Protein AF-A0A5Q4GMK9-F1 (afdb_monomer)

Sequence (151 aa):
MVPFDYPAESHARRHGPQGYADYESYRPWLRDEFTFRCVYCLQRERWGQVSGTYHIDHPDGRLDGLTAAAQSLIAKLDLDSPQARQWRLIWMRNAELAREFDPEQYERLMGFPDDLPDLSRLRPPGGNIRPTGVE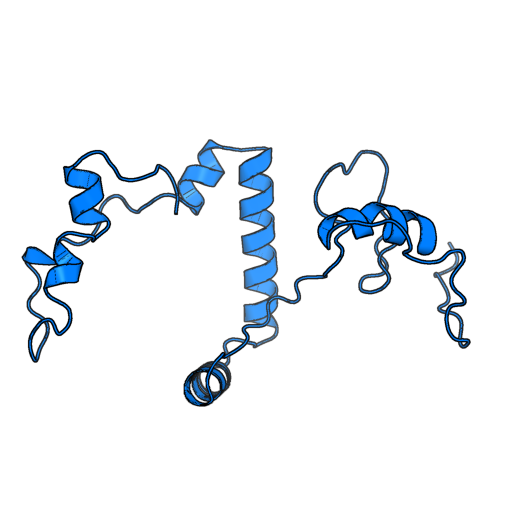SSYFARRREKQLPSTY

Structure (mmCIF, N/CA/C/O backbone):
data_AF-A0A5Q4GMK9-F1
#
_entry.id   AF-A0A5Q4GMK9-F1
#
loop_
_atom_site.group_PDB
_atom_site.id
_atom_site.type_symbol
_atom_site.label_atom_id
_atom_site.label_alt_id
_atom_site.label_comp_id
_atom_site.label_asym_id
_atom_site.label_entity_id
_atom_site.label_seq_id
_atom_site.pdbx_PDB_ins_code
_atom_site.Cartn_x
_atom_site.Cartn_y
_atom_site.Cartn_z
_atom_site.occupancy
_atom_site.B_iso_or_equiv
_atom_site.auth_seq_id
_atom_site.auth_comp_id
_atom_site.auth_asym_id
_atom_site.auth_atom_id
_atom_site.pdbx_PDB_model_num
ATOM 1 N N . MET A 1 1 ? 7.572 34.680 5.320 1.00 42.78 1 MET A N 1
ATOM 2 C CA . MET A 1 1 ? 7.962 33.300 5.682 1.00 42.78 1 MET A CA 1
ATOM 3 C C . MET A 1 1 ? 9.095 32.913 4.755 1.00 42.78 1 MET A C 1
ATOM 5 O O . MET A 1 1 ? 8.871 32.891 3.554 1.00 42.78 1 MET A O 1
ATOM 9 N N . VAL A 1 2 ? 10.310 32.748 5.280 1.00 48.62 2 VAL A N 1
ATOM 10 C CA . VAL A 1 2 ? 11.474 32.406 4.450 1.00 48.62 2 VAL A CA 1
ATOM 11 C C . VAL A 1 2 ? 11.370 30.916 4.101 1.00 48.62 2 VAL A C 1
ATOM 13 O O . VAL A 1 2 ? 11.149 30.117 5.018 1.00 48.62 2 VAL A O 1
ATOM 16 N N . PRO A 1 3 ? 11.440 30.529 2.815 1.00 61.53 3 PRO A N 1
ATOM 17 C CA . PRO A 1 3 ? 11.549 29.131 2.422 1.00 61.53 3 PRO A CA 1
ATOM 18 C C . PRO A 1 3 ? 12.728 28.477 3.142 1.00 61.53 3 PRO A C 1
ATOM 20 O O . PRO A 1 3 ? 13.732 29.123 3.424 1.00 61.53 3 PRO A O 1
ATOM 23 N N . PHE A 1 4 ? 12.595 27.199 3.476 1.00 62.53 4 PHE A N 1
ATOM 24 C CA . PHE A 1 4 ? 13.729 26.459 4.011 1.00 62.53 4 PHE A CA 1
ATOM 25 C C . PHE A 1 4 ? 14.738 26.244 2.894 1.00 62.53 4 PHE A C 1
ATOM 27 O O . PHE A 1 4 ? 14.403 25.606 1.898 1.00 62.53 4 PHE A O 1
ATOM 34 N N . ASP A 1 5 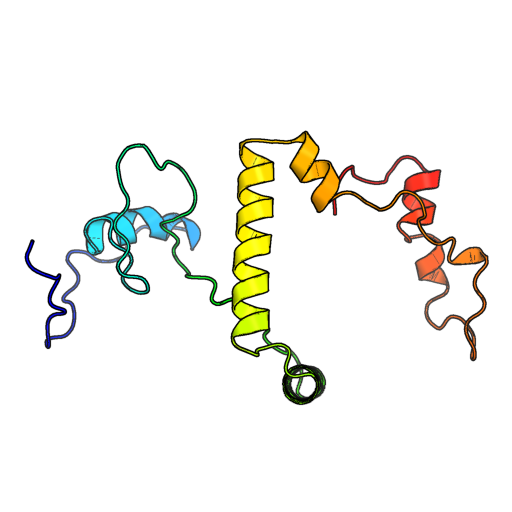? 15.928 26.801 3.074 1.00 69.06 5 ASP A N 1
ATOM 35 C CA . ASP A 1 5 ? 17.025 26.676 2.129 1.00 69.06 5 ASP A CA 1
ATOM 36 C C . ASP A 1 5 ? 17.803 25.402 2.445 1.00 69.06 5 ASP A C 1
ATOM 38 O O . ASP A 1 5 ? 18.185 25.169 3.598 1.00 69.06 5 ASP A O 1
ATOM 42 N N . TYR A 1 6 ? 17.987 24.544 1.445 1.00 67.88 6 TYR A N 1
ATOM 43 C CA . TYR A 1 6 ? 18.754 23.323 1.647 1.00 67.88 6 TYR A CA 1
ATOM 44 C C . TYR A 1 6 ? 20.244 23.687 1.635 1.00 67.88 6 TYR A C 1
ATOM 46 O O . TYR A 1 6 ? 20.697 24.311 0.673 1.00 67.88 6 TYR A O 1
ATOM 54 N N . PRO A 1 7 ? 21.019 23.339 2.676 1.00 72.69 7 PRO A N 1
ATOM 55 C CA . PRO A 1 7 ? 22.437 23.663 2.701 1.00 72.69 7 PRO A CA 1
ATOM 56 C C . PRO A 1 7 ? 23.152 22.983 1.527 1.00 72.69 7 PRO A C 1
ATOM 58 O O . PRO A 1 7 ? 22.916 21.813 1.233 1.00 72.69 7 PRO A O 1
ATOM 61 N N . ALA A 1 8 ? 24.035 23.724 0.854 1.00 80.25 8 ALA A N 1
ATOM 62 C CA . ALA A 1 8 ? 24.863 23.184 -0.228 1.00 80.25 8 ALA A CA 1
ATOM 63 C C . ALA A 1 8 ? 25.901 22.169 0.285 1.00 80.25 8 ALA A C 1
ATOM 65 O O . ALA A 1 8 ? 26.406 21.340 -0.470 1.00 80.25 8 ALA A O 1
ATOM 66 N N . GLU A 1 9 ? 26.222 22.243 1.575 1.00 84.00 9 GLU A N 1
ATOM 67 C CA . GLU A 1 9 ? 27.152 21.345 2.241 1.00 84.00 9 GLU A CA 1
ATOM 68 C C . GLU A 1 9 ? 26.448 20.080 2.742 1.00 84.00 9 GLU A C 1
ATOM 70 O O . GLU A 1 9 ? 25.257 20.074 3.061 1.00 84.00 9 GLU A O 1
ATOM 75 N N . SER A 1 10 ? 27.204 18.985 2.822 1.00 81.69 10 SER A N 1
ATOM 76 C CA . SER A 1 10 ? 26.686 17.722 3.349 1.00 81.69 10 SER A CA 1
ATOM 77 C C . SER A 1 10 ? 26.293 17.860 4.820 1.00 81.69 10 SER A C 1
ATOM 79 O O . SER A 1 10 ? 27.025 18.441 5.618 1.00 81.69 10 SER A O 1
ATOM 81 N N . HIS A 1 11 ? 25.149 17.277 5.187 1.00 82.50 11 HIS A N 1
ATOM 82 C CA . HIS A 1 11 ? 24.642 17.301 6.558 1.00 82.50 11 HIS A CA 1
ATOM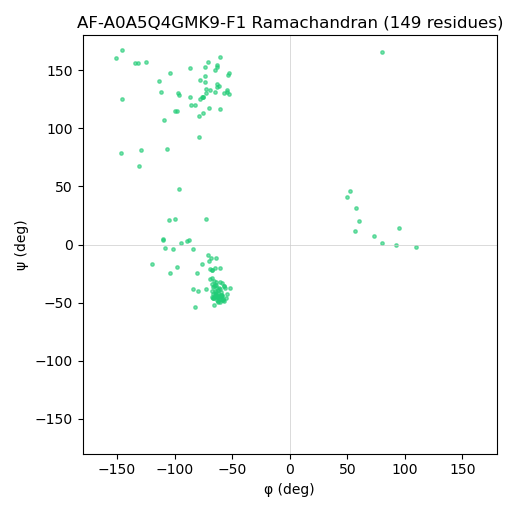 83 C C . HIS A 1 11 ? 25.623 16.631 7.533 1.00 82.50 11 HIS A C 1
ATOM 85 O O . HIS A 1 11 ? 25.879 15.427 7.443 1.00 82.50 11 HIS A O 1
ATOM 91 N N . ALA A 1 12 ? 26.153 17.407 8.479 1.00 84.25 12 ALA A N 1
ATOM 92 C CA . ALA A 1 12 ? 26.957 16.895 9.581 1.00 84.25 12 ALA A CA 1
ATOM 93 C C . ALA A 1 12 ? 26.033 16.376 10.689 1.00 84.25 12 ALA A C 1
ATOM 95 O O . ALA A 1 12 ? 25.229 17.131 11.239 1.00 84.25 12 ALA A O 1
ATOM 96 N N . ARG A 1 13 ? 26.147 15.082 11.011 1.00 81.31 13 ARG A N 1
ATOM 97 C CA . ARG A 1 13 ? 25.278 14.443 12.007 1.00 81.31 13 ARG A CA 1
ATOM 98 C C . ARG A 1 13 ? 25.483 15.057 13.394 1.00 81.31 13 ARG A C 1
ATOM 100 O O . ARG A 1 13 ? 26.630 15.206 13.815 1.00 81.31 13 ARG A O 1
ATOM 107 N N . ARG A 1 14 ? 24.403 15.352 14.126 1.00 81.62 14 ARG A N 1
ATOM 108 C CA . ARG A 1 14 ? 24.484 15.874 15.505 1.00 81.62 14 ARG A CA 1
ATOM 109 C C . ARG A 1 14 ? 24.922 14.801 16.489 1.00 81.62 14 ARG A C 1
ATOM 111 O O . ARG A 1 14 ? 25.699 15.078 17.398 1.00 81.62 14 ARG A O 1
ATOM 118 N N . HIS A 1 15 ? 24.440 13.576 16.300 1.00 80.12 15 HIS A N 1
ATOM 119 C CA . HIS A 1 15 ? 24.858 12.410 17.072 1.00 80.12 15 HIS A CA 1
ATOM 120 C C . HIS A 1 15 ? 24.727 11.126 16.250 1.00 80.12 15 HIS A C 1
ATOM 122 O O . HIS A 1 15 ? 24.077 11.070 15.204 1.00 80.12 15 HIS A O 1
ATOM 128 N N . GLY A 1 16 ? 25.444 10.089 16.681 1.00 70.56 16 GLY A N 1
ATOM 129 C CA . GLY A 1 16 ? 25.443 8.797 16.008 1.00 70.56 16 GLY A CA 1
ATOM 130 C C . GLY A 1 16 ? 24.139 8.030 16.251 1.00 70.56 16 GLY A C 1
ATOM 131 O O . GLY A 1 16 ? 23.537 8.164 17.313 1.00 70.56 16 GLY A O 1
ATOM 132 N N . PRO A 1 17 ? 23.739 7.142 15.329 1.00 71.44 17 PRO A N 1
ATOM 133 C CA . PRO A 1 17 ? 22.584 6.260 15.499 1.00 71.44 17 PRO A CA 1
ATOM 134 C C . PRO A 1 17 ? 22.850 5.117 16.506 1.00 71.44 17 PRO A C 1
ATOM 136 O O . PRO A 1 17 ? 22.267 4.042 16.409 1.00 71.44 17 PRO A O 1
ATOM 139 N N . GLN A 1 18 ? 23.820 5.270 17.406 1.00 71.44 18 GLN A N 1
ATOM 140 C CA . GLN A 1 18 ? 24.286 4.188 18.269 1.00 71.44 18 GLN A CA 1
ATOM 141 C C . GLN A 1 18 ? 23.270 3.941 19.387 1.00 71.44 18 GLN A C 1
ATOM 143 O O . GLN A 1 18 ? 22.905 4.866 20.105 1.00 71.44 18 GLN A O 1
ATOM 148 N N . GLY A 1 19 ? 22.835 2.687 19.540 1.00 73.50 19 GLY A N 1
ATOM 149 C CA . GLY A 1 19 ? 21.918 2.265 20.607 1.00 73.50 19 GLY A CA 1
ATOM 150 C C . GLY A 1 19 ? 20.498 1.902 20.159 1.00 73.50 19 GLY A C 1
ATOM 151 O O . GLY A 1 19 ? 19.709 1.468 20.992 1.00 73.50 19 GLY A O 1
ATOM 152 N N . TYR A 1 20 ? 20.174 2.023 18.870 1.00 75.50 20 TYR A N 1
ATOM 153 C CA . TYR A 1 20 ? 18.892 1.580 18.312 1.00 75.50 20 TYR A CA 1
ATOM 154 C C . TYR A 1 20 ? 18.964 0.093 17.940 1.00 75.50 20 TYR A C 1
ATOM 156 O O . TYR A 1 20 ? 19.832 -0.318 17.171 1.00 75.50 20 TYR A O 1
ATOM 164 N N . ALA A 1 21 ? 18.104 -0.723 18.556 1.00 76.06 21 ALA A N 1
ATOM 165 C CA . ALA A 1 21 ? 18.164 -2.186 18.485 1.00 76.06 21 ALA A CA 1
ATOM 166 C C . ALA A 1 21 ? 17.546 -2.760 17.201 1.00 76.06 21 ALA A C 1
ATOM 168 O O . ALA A 1 21 ? 17.905 -3.856 16.774 1.00 76.06 21 ALA A O 1
ATOM 169 N N . ASP A 1 22 ? 16.627 -2.016 16.589 1.00 80.38 22 ASP A N 1
ATOM 170 C CA . ASP A 1 22 ? 15.888 -2.420 15.399 1.00 80.38 22 ASP A CA 1
ATOM 171 C C . ASP A 1 22 ? 15.594 -1.225 14.482 1.00 80.38 22 ASP A C 1
ATOM 173 O O . ASP A 1 22 ? 15.773 -0.062 14.853 1.00 80.38 22 ASP A O 1
ATOM 177 N N . TYR A 1 23 ? 15.157 -1.518 13.259 1.00 79.75 23 TYR A N 1
ATOM 178 C CA . TYR A 1 23 ? 14.913 -0.509 12.235 1.00 79.75 23 TYR A CA 1
ATOM 179 C C . TYR A 1 23 ? 13.887 0.545 12.688 1.00 79.75 23 TYR A C 1
ATOM 181 O O . TYR A 1 23 ? 14.176 1.733 12.593 1.00 79.75 23 TYR A O 1
ATOM 189 N N . GLU A 1 24 ? 12.749 0.143 13.269 1.00 78.50 24 GLU A N 1
ATOM 190 C CA . GLU A 1 24 ? 11.705 1.076 13.731 1.00 78.50 24 GLU A CA 1
ATOM 191 C C . GLU A 1 24 ? 12.183 1.985 14.869 1.00 78.50 24 GLU A C 1
ATOM 193 O O . GLU A 1 24 ? 11.801 3.160 14.949 1.00 78.50 24 GLU A O 1
ATOM 198 N N . SER A 1 25 ? 13.083 1.482 15.716 1.00 81.38 25 SER A N 1
ATOM 199 C CA . SER A 1 25 ? 13.673 2.256 16.804 1.00 81.38 25 SER A CA 1
ATOM 200 C C . SER A 1 25 ? 14.510 3.446 16.317 1.00 81.38 25 SER A C 1
ATOM 202 O O . SER A 1 25 ? 14.785 4.340 17.109 1.00 81.38 25 SER A O 1
ATOM 204 N N . TYR A 1 26 ? 14.827 3.550 15.019 1.00 84.25 26 TYR A N 1
ATOM 205 C CA . TYR A 1 26 ? 15.557 4.684 14.445 1.00 84.25 26 TYR A CA 1
ATOM 206 C C . TYR A 1 26 ? 14.718 5.962 14.267 1.00 84.25 26 TYR A C 1
ATOM 208 O O . TYR A 1 26 ? 15.252 7.067 14.125 1.00 84.25 26 TYR A O 1
ATOM 216 N N . ARG A 1 27 ? 13.385 5.852 14.304 1.00 83.12 27 ARG A N 1
ATOM 217 C CA . ARG A 1 27 ? 12.468 6.978 14.059 1.00 83.12 27 ARG A CA 1
ATOM 218 C C . ARG A 1 27 ? 12.657 8.173 15.014 1.00 83.12 27 ARG A C 1
ATOM 220 O O . ARG A 1 27 ? 12.645 9.304 14.525 1.00 83.12 27 ARG A O 1
ATOM 227 N N . PRO A 1 28 ? 12.827 7.999 16.343 1.00 84.12 28 PRO A N 1
ATOM 228 C CA . PRO A 1 28 ? 13.067 9.113 17.263 1.00 84.12 28 PRO A CA 1
ATOM 229 C C . PRO A 1 28 ? 14.379 9.851 16.978 1.00 84.12 28 PRO A C 1
ATOM 231 O O . PRO A 1 28 ? 14.401 11.078 17.047 1.00 84.12 28 PRO A O 1
ATOM 234 N N . TRP A 1 29 ? 15.439 9.129 16.595 1.00 86.19 29 TRP A N 1
ATOM 235 C CA . TRP A 1 29 ? 16.703 9.740 16.178 1.00 86.19 29 TRP A CA 1
ATOM 236 C C . TRP A 1 29 ? 16.512 10.637 14.964 1.00 86.19 29 TRP A C 1
ATOM 238 O O . TRP A 1 29 ? 16.922 11.789 14.996 1.00 86.19 29 TRP A O 1
ATOM 248 N N . LEU A 1 30 ? 15.841 10.134 13.922 1.00 83.81 30 LEU A N 1
ATOM 249 C CA . LEU A 1 30 ? 15.576 10.896 12.700 1.00 83.81 30 LEU A CA 1
ATOM 250 C C . LEU A 1 30 ? 14.788 12.178 12.993 1.00 83.81 30 LEU A C 1
ATOM 252 O O . LEU A 1 30 ? 15.123 13.248 12.476 1.00 83.81 30 LEU A O 1
ATOM 256 N N . ARG A 1 31 ? 13.767 12.081 13.858 1.00 84.94 31 ARG A N 1
ATOM 257 C CA . ARG A 1 31 ? 12.993 13.244 14.309 1.00 84.94 31 ARG A CA 1
ATOM 258 C C . ARG A 1 31 ? 13.893 14.293 14.945 1.00 84.94 31 ARG A C 1
ATOM 260 O O . ARG A 1 31 ? 13.779 15.462 14.591 1.00 84.94 31 ARG A O 1
ATOM 267 N N . ASP A 1 32 ? 14.771 13.893 15.855 1.00 85.69 32 ASP A N 1
ATOM 268 C CA . ASP A 1 32 ? 15.683 14.833 16.501 1.00 85.69 32 ASP A CA 1
ATOM 269 C C . ASP A 1 32 ? 16.686 15.416 15.492 1.00 85.69 32 ASP A C 1
ATOM 271 O O . ASP A 1 32 ? 16.760 16.636 15.316 1.00 85.69 32 ASP A O 1
ATOM 275 N N . GLU A 1 33 ? 17.366 14.550 14.740 1.00 87.75 33 GLU A N 1
ATOM 276 C CA . GLU A 1 33 ? 18.414 14.885 13.773 1.00 87.75 33 GLU A CA 1
ATOM 277 C C . GLU A 1 33 ? 17.944 15.913 12.731 1.00 87.75 33 GLU A C 1
ATOM 279 O O . GLU A 1 33 ? 18.643 16.890 12.450 1.00 87.75 33 GLU A O 1
ATOM 284 N N . PHE A 1 34 ? 16.720 15.753 12.221 1.00 84.56 34 PHE A N 1
ATOM 285 C CA . PHE A 1 34 ? 16.133 16.627 11.202 1.00 84.56 34 PHE A CA 1
ATOM 286 C C . PHE A 1 34 ? 15.066 17.589 11.749 1.00 84.56 34 PHE A C 1
ATOM 288 O O . PHE A 1 34 ? 14.243 18.109 10.994 1.00 84.56 34 PHE A O 1
ATOM 295 N N . THR A 1 35 ? 15.063 17.866 13.057 1.00 86.50 35 THR A N 1
ATOM 296 C CA . THR A 1 35 ? 14.181 18.869 13.693 1.00 86.50 35 THR A CA 1
ATOM 297 C C . THR A 1 35 ? 12.695 18.664 13.345 1.00 86.50 35 THR A C 1
ATOM 299 O O . THR A 1 35 ? 11.961 19.602 13.003 1.00 86.50 35 THR A O 1
ATOM 302 N N . PHE A 1 36 ? 12.247 17.411 13.428 1.00 84.44 36 PHE A N 1
ATOM 303 C CA . PHE A 1 36 ? 10.892 16.936 13.141 1.00 84.44 36 PHE A CA 1
ATOM 304 C C . PHE A 1 36 ? 10.434 17.206 11.702 1.00 84.44 36 PHE A C 1
ATOM 306 O O . PHE A 1 36 ? 9.238 17.240 11.414 1.00 84.44 36 PHE A O 1
ATOM 313 N N . ARG A 1 37 ? 11.373 17.426 10.780 1.00 81.38 37 ARG A N 1
ATOM 314 C CA . ARG A 1 37 ? 11.115 17.601 9.353 1.00 81.38 37 ARG A CA 1
ATOM 315 C C . ARG A 1 37 ? 11.673 16.416 8.586 1.00 81.38 37 ARG A C 1
ATOM 317 O O . ARG A 1 37 ? 12.805 16.006 8.799 1.00 81.38 37 ARG A O 1
ATOM 324 N N . CYS A 1 38 ? 10.865 15.838 7.710 1.00 79.81 38 CYS A N 1
ATOM 325 C CA . CYS A 1 38 ? 11.331 14.747 6.874 1.00 79.81 38 CYS A CA 1
ATOM 326 C C . CYS A 1 38 ? 12.346 15.264 5.844 1.00 79.81 38 CYS A C 1
ATOM 328 O O . CYS A 1 38 ? 12.086 16.264 5.175 1.00 79.81 38 CYS A O 1
ATOM 330 N N . VAL A 1 39 ? 13.474 14.566 5.690 1.00 80.19 39 VAL A N 1
ATOM 331 C CA . VAL A 1 39 ? 14.511 14.899 4.700 1.00 80.19 39 VAL A CA 1
ATOM 332 C C . VAL A 1 39 ? 14.038 14.696 3.254 1.00 80.19 39 VAL A C 1
ATOM 334 O O . VAL A 1 39 ? 14.473 15.419 2.365 1.00 80.19 39 VAL A O 1
ATOM 337 N N . TYR A 1 40 ? 13.104 13.768 3.017 1.00 74.88 40 TYR A N 1
ATOM 338 C CA . TYR A 1 40 ? 12.601 13.450 1.678 1.00 74.88 40 TYR A CA 1
ATOM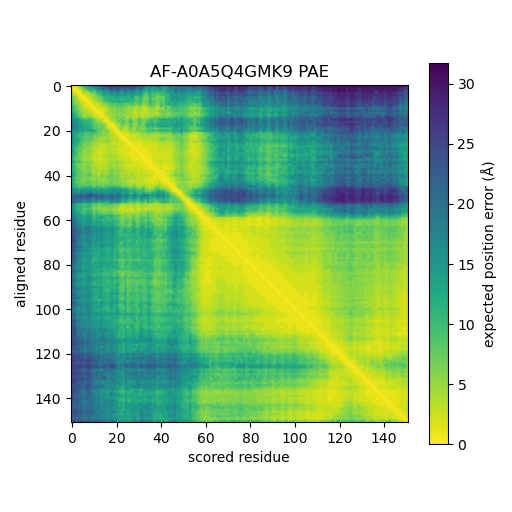 339 C C . TYR A 1 40 ? 11.513 14.418 1.204 1.00 74.88 40 TYR A C 1
ATOM 341 O O . TYR A 1 40 ? 11.615 14.988 0.124 1.00 74.88 40 TYR A O 1
ATOM 349 N N . CYS A 1 41 ? 10.453 14.607 1.999 1.00 74.06 41 CYS A N 1
ATOM 350 C CA . CYS A 1 41 ? 9.293 15.405 1.584 1.00 74.06 41 CYS A CA 1
ATOM 351 C C . CYS A 1 41 ? 9.272 16.827 2.165 1.00 74.06 41 CYS A C 1
ATOM 353 O O . CYS A 1 41 ? 8.363 17.599 1.861 1.00 74.06 41 CYS A O 1
ATOM 355 N N . LEU A 1 42 ? 10.231 17.174 3.034 1.00 76.88 42 LEU A N 1
ATOM 356 C CA . LEU A 1 42 ? 10.341 18.472 3.714 1.00 76.88 42 LEU A CA 1
ATOM 357 C C . LEU A 1 42 ? 9.099 18.869 4.534 1.00 76.88 42 LEU A C 1
ATOM 359 O O . LEU A 1 42 ? 8.989 20.008 5.008 1.00 76.88 42 LEU A O 1
ATOM 363 N N . GLN A 1 43 ? 8.166 17.944 4.763 1.00 74.50 43 GLN A N 1
ATOM 364 C CA . GLN A 1 43 ? 7.047 18.170 5.665 1.00 74.50 43 GLN A CA 1
ATOM 365 C C . GLN A 1 43 ? 7.548 18.139 7.105 1.00 74.50 43 GLN A C 1
ATOM 367 O O . GLN A 1 43 ? 8.333 17.272 7.491 1.00 74.50 43 GLN A O 1
ATOM 372 N N . ARG A 1 44 ? 7.115 19.126 7.890 1.00 78.00 44 ARG A N 1
ATOM 373 C CA . ARG A 1 44 ? 7.401 19.199 9.321 1.00 78.00 44 ARG A CA 1
ATOM 374 C C . ARG A 1 44 ? 6.218 18.641 10.097 1.00 78.00 44 ARG A C 1
ATOM 376 O O . ARG A 1 44 ? 5.088 19.073 9.867 1.00 78.00 44 ARG A O 1
ATOM 383 N N . GLU A 1 45 ? 6.488 17.732 11.024 1.00 77.50 45 GLU A N 1
ATOM 384 C CA . GLU A 1 45 ? 5.509 17.230 11.984 1.00 77.50 45 GLU A CA 1
ATOM 385 C C . GLU A 1 45 ? 4.944 18.421 12.781 1.00 77.50 45 GLU A C 1
ATOM 387 O O . GLU A 1 45 ? 5.677 19.304 13.242 1.00 77.50 45 GLU A O 1
ATOM 392 N N . ARG A 1 46 ? 3.614 18.501 12.879 1.00 75.56 46 ARG A N 1
ATOM 393 C CA . ARG A 1 46 ? 2.905 19.561 13.608 1.00 75.56 46 ARG A CA 1
ATOM 394 C C . ARG A 1 46 ? 2.200 18.944 14.807 1.00 75.56 46 ARG A C 1
ATOM 396 O O . ARG A 1 46 ? 1.616 17.869 14.691 1.00 75.56 46 ARG A O 1
ATOM 403 N N . TRP A 1 47 ? 2.209 19.655 15.931 1.00 65.19 47 TRP A N 1
ATOM 404 C CA . TRP A 1 47 ? 1.447 19.276 17.120 1.00 65.19 47 TRP A CA 1
ATOM 405 C C . TRP A 1 47 ? -0.032 19.048 16.764 1.00 65.19 47 TRP A C 1
ATOM 407 O O . TRP A 1 47 ? -0.640 19.886 16.099 1.00 65.19 47 TRP A O 1
ATOM 417 N N . GLY A 1 48 ? -0.591 17.902 17.173 1.00 63.34 48 GLY A N 1
ATOM 418 C CA . GLY A 1 48 ? -1.982 17.510 16.896 1.00 63.34 48 GLY A CA 1
ATOM 419 C C . GLY A 1 48 ? -2.207 16.676 15.623 1.00 63.34 48 GLY A C 1
ATOM 420 O O . GLY A 1 48 ? -3.340 16.301 15.342 1.00 63.34 48 GLY A O 1
ATOM 421 N N . GLN A 1 49 ? -1.162 16.358 14.852 1.00 58.47 49 GLN A N 1
ATOM 422 C CA . GLN A 1 49 ? -1.204 15.352 13.780 1.00 58.47 49 GLN A CA 1
ATOM 423 C C . GLN A 1 49 ? -0.445 14.114 14.271 1.00 58.47 49 GLN A C 1
ATOM 425 O O . GLN A 1 49 ? 0.751 13.988 14.034 1.00 58.47 49 GLN A O 1
ATOM 430 N N . VAL A 1 50 ? -1.108 13.265 15.060 1.00 49.50 50 VAL A N 1
ATOM 431 C CA . VAL A 1 50 ? -0.424 12.255 15.894 1.00 49.50 50 VAL A CA 1
ATOM 432 C C . VAL A 1 50 ? -0.083 10.961 15.133 1.00 49.50 50 VAL A C 1
ATOM 434 O O . VAL A 1 50 ? 0.639 10.122 15.661 1.00 49.50 50 VAL A O 1
ATOM 437 N N . SER A 1 51 ? -0.472 10.804 13.864 1.00 53.31 51 SER A N 1
ATOM 438 C CA . SER A 1 51 ? -0.158 9.580 13.116 1.00 53.31 51 SER A CA 1
ATOM 439 C C . SER A 1 51 ? 0.108 9.794 11.615 1.00 53.31 51 SER A C 1
ATOM 441 O O . SER A 1 51 ? -0.683 10.337 10.834 1.00 53.31 51 SER A O 1
ATOM 443 N N . GLY A 1 52 ? 1.275 9.309 11.183 1.00 56.00 52 GLY A N 1
ATOM 444 C CA . GLY A 1 52 ? 1.486 8.859 9.806 1.00 56.00 52 GLY A CA 1
ATOM 445 C C . GLY A 1 52 ? 2.095 9.841 8.798 1.00 56.00 52 GLY A C 1
ATOM 446 O O . GLY A 1 52 ? 2.018 9.585 7.604 1.00 56.00 52 GLY A O 1
ATOM 447 N N . THR A 1 53 ? 2.683 10.963 9.224 1.00 60.16 53 THR A N 1
ATOM 448 C CA . THR A 1 53 ? 3.418 11.858 8.296 1.00 60.16 53 THR A CA 1
ATOM 449 C C . THR A 1 53 ? 4.936 11.742 8.405 1.00 60.16 53 THR A C 1
ATOM 451 O O . THR A 1 53 ? 5.630 12.009 7.427 1.00 60.16 53 THR A O 1
ATOM 454 N N . TYR A 1 54 ? 5.465 11.307 9.555 1.00 70.75 54 TYR A N 1
ATOM 455 C CA . TYR A 1 54 ? 6.901 11.111 9.759 1.00 70.75 54 TYR A CA 1
ATOM 456 C C . TYR A 1 54 ? 7.241 9.621 9.844 1.00 70.75 54 TYR A C 1
ATOM 458 O O . TYR A 1 54 ? 6.950 8.966 10.850 1.00 70.75 54 TYR A O 1
ATOM 466 N N . HIS A 1 55 ? 7.867 9.092 8.795 1.00 73.88 55 HIS A N 1
ATOM 467 C CA . HIS A 1 55 ? 8.299 7.699 8.681 1.00 73.88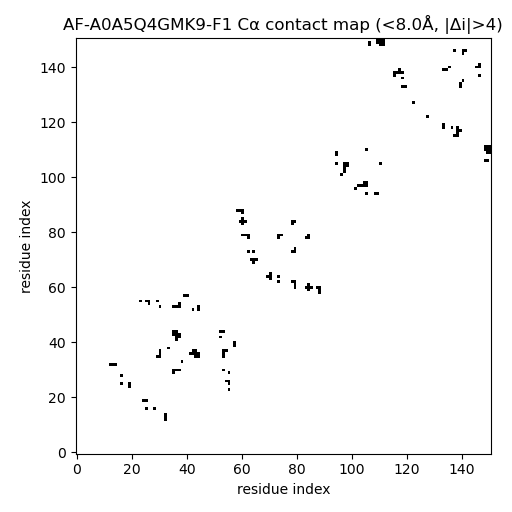 55 HIS 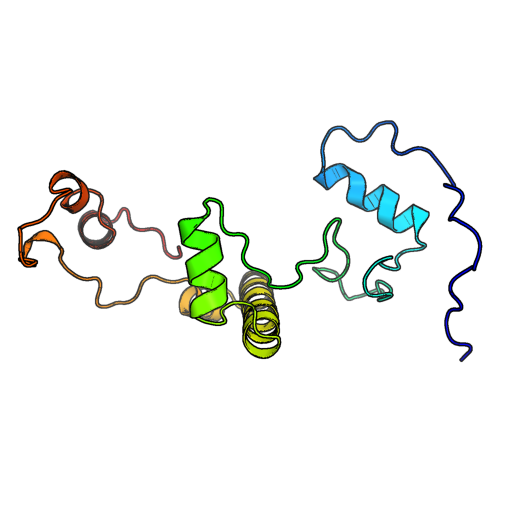A CA 1
ATOM 468 C C . HIS A 1 55 ? 9.794 7.613 8.376 1.00 73.88 55 HIS A C 1
ATOM 470 O O . HIS A 1 55 ? 10.385 8.572 7.884 1.00 73.88 55 HIS A O 1
ATOM 476 N N . ILE A 1 56 ? 10.390 6.467 8.713 1.00 76.62 56 ILE A N 1
ATOM 477 C CA . ILE A 1 56 ? 11.798 6.181 8.414 1.00 76.62 56 ILE A CA 1
ATOM 478 C C . ILE A 1 56 ? 11.987 6.105 6.894 1.00 76.62 56 ILE A C 1
ATOM 480 O O . ILE A 1 56 ? 12.877 6.764 6.361 1.00 76.62 56 ILE A O 1
ATOM 484 N N . ASP A 1 57 ? 11.063 5.424 6.211 1.00 75.81 57 ASP A N 1
ATOM 485 C CA . ASP A 1 57 ? 10.940 5.418 4.755 1.00 75.81 57 ASP A CA 1
ATOM 486 C C . ASP A 1 57 ? 9.766 6.281 4.283 1.00 75.81 57 ASP A C 1
ATOM 488 O O . ASP A 1 57 ? 8.717 6.346 4.929 1.00 75.81 57 ASP A O 1
ATOM 492 N N . HIS A 1 58 ? 9.907 6.888 3.104 1.00 74.75 58 HIS A N 1
ATOM 493 C CA . HIS A 1 58 ? 8.776 7.463 2.380 1.00 74.75 58 HIS A CA 1
ATOM 494 C C . HIS A 1 58 ? 8.293 6.488 1.307 1.00 74.75 58 HIS A C 1
ATOM 496 O O . HIS A 1 58 ? 9.027 6.263 0.342 1.00 74.75 58 HIS A O 1
ATOM 502 N N . PRO A 1 59 ? 7.064 5.947 1.415 1.00 77.31 59 PRO A N 1
ATOM 503 C CA . PRO A 1 59 ? 6.504 5.179 0.321 1.00 77.31 59 PRO A CA 1
ATOM 504 C C . PRO A 1 59 ? 6.302 6.114 -0.870 1.00 77.31 59 PRO A C 1
ATOM 506 O O . PRO A 1 59 ? 5.744 7.206 -0.747 1.00 77.31 59 PRO A O 1
ATOM 509 N N . ASP A 1 60 ? 6.760 5.677 -2.035 1.00 83.88 60 ASP A N 1
ATOM 510 C CA . ASP A 1 60 ? 6.685 6.436 -3.280 1.00 83.88 60 ASP A CA 1
ATOM 511 C C . ASP A 1 60 ? 5.682 5.811 -4.276 1.00 83.88 60 ASP A C 1
ATOM 513 O O . ASP A 1 60 ? 5.537 6.278 -5.412 1.00 83.88 60 ASP A O 1
ATOM 517 N N . GLY A 1 61 ? 4.987 4.753 -3.842 1.00 87.88 61 GLY A N 1
ATOM 518 C CA . GLY A 1 61 ? 3.964 4.029 -4.591 1.00 87.88 61 GLY A CA 1
ATOM 519 C C . GLY A 1 61 ? 4.508 3.156 -5.723 1.00 87.88 61 GLY A C 1
ATOM 520 O O . GLY A 1 61 ? 3.707 2.658 -6.517 1.00 87.88 61 GLY A O 1
ATOM 521 N N . ARG A 1 62 ? 5.830 2.999 -5.840 1.00 92.38 62 ARG A N 1
ATOM 522 C CA . ARG A 1 62 ? 6.472 2.172 -6.862 1.00 92.38 62 ARG A CA 1
ATOM 523 C C . ARG A 1 62 ? 6.295 0.680 -6.561 1.00 92.38 62 ARG A C 1
ATOM 525 O O . ARG A 1 62 ? 6.302 0.266 -5.405 1.00 92.38 62 ARG A O 1
ATOM 532 N N . LEU A 1 63 ? 6.149 -0.130 -7.606 1.00 93.12 63 LEU A N 1
ATOM 533 C CA . LEU A 1 63 ? 6.194 -1.585 -7.516 1.00 93.12 63 LEU A CA 1
ATOM 534 C C . LEU A 1 63 ? 7.594 -2.100 -7.859 1.00 93.12 63 LEU A C 1
ATOM 536 O O . LEU A 1 63 ? 8.129 -1.830 -8.932 1.00 93.12 63 LEU A O 1
ATOM 540 N N . ASP A 1 64 ? 8.156 -2.936 -6.989 1.00 91.69 64 ASP A N 1
ATOM 541 C CA . ASP A 1 64 ? 9.423 -3.607 -7.269 1.00 91.69 64 ASP A CA 1
ATOM 542 C C . ASP A 1 64 ? 9.193 -5.044 -7.744 1.00 91.69 64 ASP A C 1
ATOM 544 O O . ASP A 1 64 ? 8.707 -5.922 -7.027 1.00 91.69 64 ASP A O 1
ATOM 548 N N . GLY A 1 65 ? 9.556 -5.302 -9.002 1.00 93.50 65 GLY A N 1
ATOM 549 C CA . GLY A 1 65 ? 9.526 -6.643 -9.570 1.00 93.50 65 GLY A CA 1
ATOM 550 C C . GLY A 1 65 ? 10.692 -7.486 -9.053 1.00 93.50 65 GLY A C 1
ATOM 551 O O . GLY A 1 65 ? 11.841 -7.244 -9.419 1.00 93.50 65 GLY A O 1
ATOM 552 N N . LEU A 1 66 ? 10.396 -8.528 -8.270 1.00 95.31 66 LEU A N 1
ATOM 553 C CA . LEU A 1 66 ? 11.406 -9.447 -7.714 1.00 95.31 66 LEU A CA 1
ATOM 554 C C . LEU A 1 66 ? 12.061 -10.369 -8.763 1.00 95.31 66 LEU A C 1
ATOM 556 O O . LEU A 1 66 ? 13.021 -11.073 -8.467 1.00 95.31 66 LEU A O 1
ATOM 560 N N . THR A 1 67 ? 11.540 -10.391 -9.992 1.00 97.44 67 THR A N 1
ATOM 561 C CA . THR A 1 67 ? 12.084 -11.161 -11.120 1.00 97.44 67 THR A CA 1
ATOM 562 C C . THR A 1 67 ? 12.123 -10.300 -12.378 1.00 97.44 67 THR A C 1
ATOM 564 O O . THR A 1 67 ? 11.319 -9.379 -12.525 1.00 97.44 67 THR A O 1
ATOM 567 N N . ALA A 1 68 ? 12.992 -10.639 -13.335 1.00 97.06 6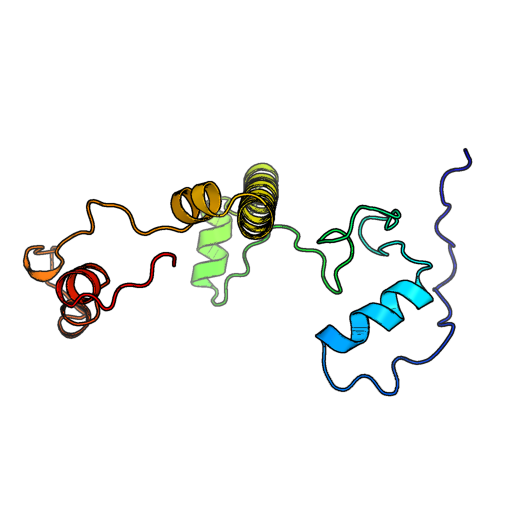8 ALA A N 1
ATOM 568 C CA . ALA A 1 68 ? 13.047 -9.951 -14.629 1.00 97.06 68 ALA A CA 1
ATOM 569 C C . ALA A 1 68 ? 11.695 -9.986 -15.372 1.00 97.06 68 ALA A C 1
ATOM 571 O O . ALA A 1 68 ? 11.300 -9.012 -16.011 1.00 97.06 68 ALA A O 1
ATOM 572 N N . ALA A 1 69 ? 10.946 -11.088 -15.241 1.00 97.56 69 ALA A N 1
ATOM 573 C CA . ALA A 1 69 ? 9.604 -11.205 -15.803 1.00 97.56 69 ALA A CA 1
ATOM 574 C C . ALA A 1 69 ? 8.625 -10.208 -15.158 1.00 97.56 69 ALA A C 1
ATOM 576 O O . ALA A 1 69 ? 7.897 -9.521 -15.873 1.00 97.56 69 ALA A O 1
ATOM 577 N N . ALA A 1 70 ? 8.644 -10.080 -13.827 1.00 96.69 70 ALA A N 1
ATOM 578 C CA . ALA A 1 70 ? 7.811 -9.117 -13.109 1.00 96.69 70 ALA A CA 1
ATOM 579 C C . ALA A 1 70 ? 8.184 -7.666 -13.451 1.00 96.69 70 ALA A C 1
ATOM 581 O O . ALA A 1 70 ? 7.298 -6.860 -13.718 1.00 96.69 70 ALA A O 1
ATOM 582 N N . GLN A 1 71 ? 9.479 -7.345 -13.525 1.00 97.25 71 GLN A N 1
ATOM 583 C CA . GLN A 1 71 ? 9.957 -6.021 -13.945 1.00 97.25 71 GLN A CA 1
ATOM 584 C C . GLN A 1 71 ? 9.483 -5.682 -15.364 1.00 97.25 71 GLN A C 1
ATOM 586 O O . GLN A 1 71 ? 8.972 -4.590 -15.609 1.00 97.25 71 GLN A O 1
ATOM 591 N N . SER A 1 72 ? 9.583 -6.643 -16.290 1.00 97.50 72 SER A N 1
ATOM 592 C CA . SER A 1 72 ? 9.077 -6.481 -17.655 1.00 97.50 72 SER A CA 1
ATOM 593 C C . SER A 1 72 ? 7.565 -6.260 -17.681 1.00 97.50 72 SER A C 1
ATOM 595 O O . SER A 1 72 ? 7.089 -5.440 -18.462 1.00 97.50 72 SER A O 1
ATOM 597 N N . LEU A 1 73 ? 6.808 -6.962 -16.835 1.00 97.62 73 LEU A N 1
ATOM 598 C CA . LEU A 1 73 ? 5.358 -6.811 -16.746 1.00 97.62 73 LEU A CA 1
ATOM 599 C C . LEU A 1 73 ? 4.957 -5.432 -16.208 1.00 97.62 73 LEU A C 1
ATOM 601 O O . LEU A 1 73 ? 4.109 -4.783 -16.812 1.00 97.62 73 LEU A O 1
ATOM 605 N N . ILE A 1 74 ? 5.598 -4.973 -15.127 1.00 97.31 74 ILE A N 1
ATOM 606 C CA . ILE A 1 74 ? 5.382 -3.639 -14.543 1.00 97.31 74 ILE A CA 1
ATOM 607 C C . ILE A 1 74 ? 5.608 -2.557 -15.598 1.00 97.31 74 ILE A C 1
ATOM 609 O O . ILE A 1 74 ? 4.761 -1.682 -15.760 1.00 97.31 74 ILE A O 1
ATOM 613 N N . ALA A 1 75 ? 6.702 -2.660 -16.358 1.00 96.31 75 ALA A N 1
ATOM 614 C CA . ALA A 1 75 ? 7.017 -1.710 -17.419 1.00 96.31 75 ALA A CA 1
ATOM 615 C C . ALA A 1 75 ? 6.010 -1.766 -18.580 1.00 96.31 75 ALA A C 1
ATOM 617 O O . ALA A 1 75 ? 5.533 -0.732 -19.034 1.00 96.31 75 ALA A O 1
ATOM 618 N N . LYS A 1 76 ? 5.658 -2.966 -19.063 1.00 97.88 76 LYS A N 1
ATOM 619 C CA . LYS A 1 76 ? 4.741 -3.139 -20.207 1.00 97.88 76 LYS A CA 1
ATOM 620 C C . LYS A 1 76 ? 3.316 -2.683 -19.915 1.00 97.88 76 LYS A C 1
ATOM 622 O O . LYS A 1 76 ? 2.650 -2.191 -20.817 1.00 97.88 76 LYS A O 1
ATOM 627 N N . LEU A 1 77 ? 2.847 -2.898 -18.690 1.00 97.88 77 LEU A N 1
ATOM 628 C CA . LEU A 1 77 ? 1.514 -2.492 -18.247 1.00 97.88 77 LEU A CA 1
ATOM 629 C C . LEU A 1 77 ? 1.492 -1.070 -17.666 1.00 97.88 77 LEU A C 1
ATOM 631 O O . LEU A 1 77 ? 0.447 -0.642 -17.186 1.00 97.88 77 LEU A O 1
ATOM 635 N N . ASP A 1 78 ? 2.631 -0.368 -17.681 1.00 96.50 78 ASP A N 1
ATOM 636 C CA . ASP A 1 78 ? 2.809 0.974 -17.117 1.00 96.50 78 ASP A CA 1
ATOM 637 C C . ASP A 1 78 ? 2.277 1.096 -15.676 1.00 96.50 78 ASP A C 1
ATOM 639 O O . ASP A 1 78 ? 1.637 2.073 -15.279 1.00 96.50 78 ASP A O 1
ATOM 643 N N . LEU A 1 79 ? 2.523 0.063 -14.860 1.00 96.25 79 LEU A N 1
ATOM 644 C CA . LEU A 1 79 ? 1.999 0.028 -13.494 1.00 96.25 79 LEU A CA 1
ATOM 645 C C . LEU A 1 79 ? 2.655 1.100 -12.616 1.00 96.25 79 LEU A C 1
ATOM 647 O O . LEU A 1 79 ? 2.055 1.519 -11.637 1.00 96.25 79 LEU A O 1
ATOM 651 N N . ASP A 1 80 ? 3.837 1.604 -12.953 1.00 96.69 80 ASP A N 1
ATOM 652 C CA . ASP A 1 80 ? 4.491 2.685 -12.203 1.00 96.69 80 ASP A CA 1
ATOM 653 C C . ASP A 1 80 ? 4.332 4.068 -12.837 1.00 96.69 80 ASP A C 1
ATOM 655 O O . ASP A 1 80 ? 5.094 4.987 -12.516 1.00 96.69 80 ASP A O 1
ATOM 659 N N . SER A 1 81 ? 3.309 4.251 -13.678 1.00 95.19 81 SER A N 1
ATOM 660 C CA . SER A 1 81 ? 2.935 5.579 -14.155 1.00 95.19 81 SER A CA 1
ATOM 661 C C . SER A 1 81 ? 2.723 6.543 -12.975 1.00 95.19 81 SER A C 1
ATOM 663 O O . SER A 1 81 ? 2.268 6.123 -11.899 1.00 95.19 81 SER A O 1
ATOM 665 N N . PRO A 1 82 ? 3.012 7.850 -13.131 1.00 92.44 82 PRO A N 1
ATOM 666 C CA . PRO A 1 82 ? 2.825 8.822 -12.053 1.00 92.44 82 PRO A CA 1
ATOM 667 C C . PRO A 1 82 ? 1.417 8.779 -11.444 1.00 92.44 82 PRO A C 1
ATOM 669 O O . PRO A 1 82 ? 1.263 8.869 -10.226 1.00 92.44 82 PRO A O 1
ATOM 672 N N . GLN A 1 83 ? 0.398 8.561 -12.281 1.00 91.94 83 GLN A N 1
ATOM 673 C CA . GLN A 1 83 ? -0.990 8.450 -11.845 1.00 91.94 83 GLN A CA 1
ATOM 674 C C . GLN A 1 83 ? -1.232 7.186 -11.011 1.00 91.94 83 GLN A C 1
ATOM 676 O O . GLN A 1 83 ? -1.848 7.272 -9.951 1.00 91.94 83 GLN A O 1
ATOM 681 N N . ALA A 1 84 ? -0.725 6.026 -11.440 1.00 93.75 84 ALA A N 1
ATOM 682 C CA . ALA A 1 84 ? -0.881 4.775 -10.700 1.00 93.75 84 ALA A CA 1
ATOM 683 C C . ALA A 1 84 ? -0.158 4.815 -9.343 1.00 93.75 84 ALA A C 1
ATOM 685 O O . ALA A 1 84 ? -0.712 4.383 -8.330 1.00 93.75 84 ALA A O 1
ATOM 686 N N . ARG A 1 85 ? 1.045 5.400 -9.298 1.00 93.62 85 ARG A N 1
ATOM 687 C CA . ARG A 1 85 ? 1.799 5.604 -8.052 1.00 93.62 85 ARG A CA 1
ATOM 688 C C . ARG A 1 85 ? 1.056 6.523 -7.088 1.00 93.62 85 ARG A C 1
ATOM 690 O O . ARG A 1 85 ? 0.872 6.169 -5.925 1.00 93.62 85 ARG A O 1
ATOM 697 N N . GLN A 1 86 ? 0.568 7.666 -7.575 1.00 86.56 86 GLN A N 1
ATOM 698 C CA . GLN A 1 86 ? -0.230 8.591 -6.770 1.00 86.56 86 GLN A CA 1
ATOM 699 C C . GLN A 1 86 ? -1.506 7.920 -6.244 1.00 86.56 86 GLN A C 1
ATOM 701 O O . GLN A 1 86 ? -1.843 8.067 -5.070 1.00 86.56 86 GLN A O 1
ATOM 706 N N . TRP A 1 87 ? -2.193 7.153 -7.092 1.00 92.06 87 TRP A N 1
ATOM 707 C CA . TRP A 1 87 ? -3.404 6.428 -6.719 1.00 92.06 87 TRP A CA 1
ATOM 708 C C . TRP A 1 87 ? -3.151 5.427 -5.588 1.00 92.06 87 TRP A C 1
ATOM 710 O O . TRP A 1 87 ? -3.909 5.404 -4.620 1.00 92.06 87 TRP A O 1
ATOM 720 N N . ARG A 1 88 ? -2.056 4.654 -5.649 1.00 94.56 88 ARG A N 1
ATOM 721 C CA . ARG A 1 88 ? -1.668 3.746 -4.555 1.00 94.56 88 ARG A CA 1
ATOM 722 C C . ARG A 1 88 ? -1.451 4.484 -3.247 1.00 94.56 88 ARG A C 1
ATOM 724 O O . ARG A 1 88 ? -1.996 4.064 -2.234 1.00 94.56 88 ARG A O 1
ATOM 731 N N . LEU A 1 89 ? -0.700 5.584 -3.271 1.00 89.38 89 LEU A N 1
ATOM 732 C CA . LEU A 1 89 ? -0.424 6.363 -2.063 1.00 89.38 89 LEU A CA 1
ATOM 733 C C . LEU A 1 89 ? -1.711 6.895 -1.422 1.00 89.38 89 LEU A C 1
ATOM 735 O O . LEU A 1 89 ? -1.861 6.822 -0.205 1.00 89.38 89 LEU A O 1
ATOM 739 N N . ILE A 1 90 ? -2.661 7.371 -2.234 1.00 87.38 90 ILE A N 1
ATOM 740 C CA . ILE A 1 90 ? -3.971 7.828 -1.752 1.00 87.38 90 ILE A CA 1
ATOM 741 C C . ILE A 1 90 ? -4.736 6.680 -1.087 1.00 87.38 90 ILE A C 1
ATOM 743 O O . ILE A 1 90 ? -5.225 6.841 0.028 1.00 87.38 90 ILE A O 1
ATOM 747 N N . TRP A 1 91 ? -4.830 5.517 -1.735 1.00 92.69 91 TRP A N 1
ATOM 748 C CA . TRP A 1 91 ? -5.577 4.384 -1.181 1.00 92.69 91 TRP A CA 1
ATOM 749 C C . TRP A 1 91 ? -4.935 3.788 0.065 1.00 92.69 91 TRP A C 1
ATOM 751 O O . TRP A 1 91 ? -5.653 3.500 1.019 1.00 92.69 91 TRP A O 1
ATOM 761 N N . MET A 1 92 ? -3.606 3.665 0.093 1.00 89.69 92 MET A N 1
ATOM 762 C CA . MET A 1 92 ? -2.877 3.247 1.291 1.00 89.69 92 MET A CA 1
ATOM 763 C C . MET A 1 92 ? -3.164 4.201 2.450 1.00 89.69 92 MET A C 1
ATOM 765 O O . MET A 1 92 ? -3.549 3.757 3.529 1.00 89.69 92 MET A O 1
ATOM 769 N N . ARG A 1 93 ? -3.085 5.518 2.208 1.00 86.62 93 ARG A N 1
ATOM 770 C CA . ARG A 1 93 ? -3.395 6.520 3.232 1.00 86.62 93 ARG A CA 1
ATOM 771 C C . ARG A 1 93 ? -4.848 6.443 3.699 1.00 86.62 93 ARG A C 1
ATOM 773 O O . ARG A 1 93 ? -5.102 6.545 4.894 1.00 86.62 93 ARG A O 1
ATOM 780 N N . ASN A 1 94 ? -5.799 6.259 2.786 1.00 88.75 94 ASN A N 1
ATOM 781 C CA . ASN A 1 94 ? -7.213 6.123 3.137 1.00 88.75 94 ASN A CA 1
ATOM 782 C C . ASN A 1 94 ? -7.474 4.867 3.976 1.00 88.75 94 ASN A C 1
ATOM 784 O O . ASN A 1 94 ? -8.224 4.942 4.943 1.00 88.75 94 ASN A O 1
ATOM 788 N N . ALA A 1 95 ? -6.840 3.739 3.646 1.00 90.69 95 ALA A N 1
ATOM 789 C CA . ALA A 1 95 ? -6.946 2.516 4.435 1.00 90.69 95 ALA A CA 1
ATOM 790 C C . ALA A 1 95 ? -6.346 2.697 5.840 1.00 90.69 95 ALA A C 1
ATOM 792 O O . ALA A 1 95 ? -6.963 2.297 6.822 1.00 90.69 95 ALA A O 1
ATOM 793 N N . GLU A 1 96 ? -5.187 3.352 5.964 1.00 89.00 96 GLU A N 1
ATOM 794 C CA . GLU A 1 96 ? -4.582 3.666 7.267 1.00 89.00 96 GLU A CA 1
ATOM 795 C C . GLU A 1 96 ? -5.474 4.567 8.124 1.00 89.00 96 GLU A C 1
ATOM 797 O O . GLU A 1 96 ? -5.680 4.280 9.303 1.00 89.00 96 GLU A O 1
ATOM 802 N N . LEU A 1 97 ? -6.022 5.631 7.530 1.00 87.12 97 LEU A N 1
ATOM 803 C CA . LEU A 1 97 ? -6.931 6.547 8.216 1.00 87.12 97 LEU A CA 1
ATOM 804 C C . LEU A 1 97 ? -8.220 5.843 8.637 1.00 87.12 97 LEU A C 1
ATOM 806 O O . LEU A 1 97 ? -8.657 6.016 9.771 1.00 87.12 97 LEU A O 1
ATOM 810 N N . ALA A 1 98 ? -8.807 5.025 7.761 1.00 93.19 98 ALA A N 1
ATOM 811 C CA . ALA A 1 98 ? -9.985 4.236 8.100 1.00 93.19 98 ALA A CA 1
ATOM 812 C C . ALA A 1 98 ? -9.679 3.282 9.262 1.00 93.19 98 ALA A C 1
ATOM 814 O O . ALA A 1 98 ? -10.427 3.230 10.229 1.00 93.19 98 ALA A O 1
ATOM 815 N N . ARG A 1 99 ? -8.527 2.602 9.248 1.00 91.12 99 ARG A N 1
ATOM 816 C CA . ARG A 1 99 ? -8.129 1.711 10.348 1.00 91.12 99 ARG A CA 1
ATOM 817 C C . ARG A 1 99 ? -8.090 2.418 11.703 1.00 91.12 99 ARG A C 1
ATOM 819 O O . ARG A 1 99 ? -8.408 1.806 12.716 1.00 91.12 99 ARG A O 1
ATOM 826 N N . GLU A 1 100 ? -7.646 3.671 11.726 1.00 90.19 100 GLU A N 1
ATOM 827 C CA . GLU A 1 100 ? -7.481 4.442 12.959 1.00 90.19 100 GLU A CA 1
ATOM 828 C C . GLU A 1 100 ? -8.776 5.121 13.421 1.00 90.19 100 GLU A C 1
ATOM 830 O O . GLU A 1 100 ? -9.045 5.171 14.621 1.00 90.19 100 GLU A O 1
ATOM 835 N N . PHE A 1 101 ? -9.579 5.634 12.488 1.00 92.38 101 PHE A N 1
ATOM 836 C CA . PHE A 1 101 ? -10.685 6.543 12.804 1.00 92.38 101 PHE A CA 1
ATOM 837 C C . PHE A 1 101 ? -12.071 6.038 12.386 1.00 92.38 101 PHE A C 1
ATOM 839 O O . PHE A 1 101 ? -13.066 6.572 12.870 1.00 92.38 101 PHE A O 1
ATOM 846 N N . ASP A 1 102 ? -12.155 5.038 11.510 1.00 95.31 102 ASP A N 1
ATOM 847 C CA . ASP A 1 102 ? -13.412 4.520 10.957 1.00 95.31 102 ASP A CA 1
ATOM 848 C C . ASP A 1 102 ? -13.323 2.999 10.686 1.00 95.31 102 ASP A C 1
ATOM 850 O O . ASP A 1 102 ? -13.116 2.565 9.543 1.00 95.31 102 ASP A O 1
ATOM 854 N N . PRO A 1 103 ? -13.449 2.161 11.737 1.00 94.44 103 PRO A N 1
ATOM 855 C CA . PRO A 1 103 ? -13.320 0.710 11.611 1.00 94.44 103 PRO A CA 1
ATOM 856 C C . PRO A 1 103 ? -14.316 0.083 10.629 1.00 94.44 103 PRO A C 1
ATOM 858 O O . PRO A 1 103 ? -13.965 -0.872 9.942 1.00 94.44 103 PRO A O 1
ATOM 861 N N . GLU A 1 104 ? -15.531 0.632 10.516 1.00 95.31 104 GLU A N 1
ATOM 862 C CA . GLU A 1 104 ? -16.532 0.152 9.557 1.00 95.31 104 GLU A CA 1
ATOM 863 C C . GLU A 1 104 ? -16.057 0.396 8.121 1.00 95.31 104 GLU A C 1
AT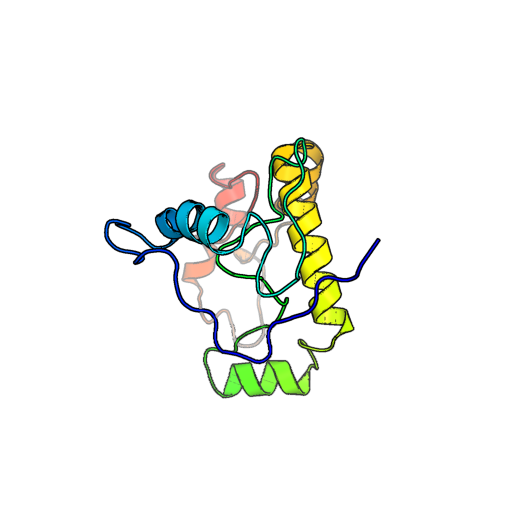OM 865 O O . GLU A 1 104 ? -16.102 -0.503 7.277 1.00 95.31 104 GLU A O 1
ATOM 870 N N . GLN A 1 105 ? -15.544 1.594 7.830 1.00 95.12 105 GLN A N 1
ATOM 871 C CA . GLN A 1 105 ? -14.972 1.874 6.519 1.00 95.12 105 GLN A CA 1
ATOM 872 C C . GLN A 1 105 ? -13.723 1.030 6.251 1.00 95.12 105 GLN A C 1
ATOM 874 O O . GLN A 1 105 ? -13.517 0.599 5.117 1.00 95.12 105 GLN A O 1
ATOM 879 N N . TYR A 1 106 ? -12.906 0.748 7.267 1.00 95.94 106 TYR A N 1
ATOM 880 C CA . TYR A 1 106 ? -11.761 -0.148 7.116 1.00 95.94 106 TYR A CA 1
ATOM 881 C C . TYR A 1 106 ? -12.196 -1.567 6.737 1.00 95.94 106 TYR A C 1
ATOM 883 O O . TYR A 1 106 ? -11.647 -2.136 5.794 1.00 95.94 106 TYR A O 1
ATOM 891 N N . GLU A 1 107 ? -13.218 -2.112 7.403 1.00 94.75 107 GLU A N 1
ATOM 892 C CA . GLU A 1 107 ? -13.803 -3.410 7.054 1.00 94.75 107 GLU A CA 1
ATOM 893 C C . GLU A 1 107 ? -14.386 -3.417 5.637 1.00 94.75 107 GLU A C 1
ATOM 895 O O . GLU A 1 107 ? -14.208 -4.389 4.913 1.00 94.75 107 GLU A O 1
ATOM 900 N N . ARG A 1 108 ? -15.006 -2.324 5.178 1.00 92.88 108 ARG A N 1
ATOM 901 C CA . ARG A 1 108 ? -15.483 -2.220 3.786 1.00 92.88 108 ARG A CA 1
ATOM 902 C C . ARG A 1 108 ? -14.350 -2.204 2.761 1.00 92.88 108 ARG A C 1
ATOM 904 O O . ARG A 1 108 ? -14.519 -2.726 1.664 1.00 92.88 108 ARG A O 1
ATOM 911 N N . LEU A 1 109 ? -13.221 -1.574 3.087 1.00 93.62 109 LEU A N 1
ATOM 912 C CA . LEU A 1 109 ? -12.072 -1.459 2.184 1.00 93.62 109 LEU A CA 1
ATOM 913 C C . LEU A 1 109 ? -11.220 -2.729 2.142 1.00 93.62 109 LEU A C 1
ATOM 915 O O . LEU A 1 109 ? -10.743 -3.107 1.075 1.00 93.62 109 LEU A O 1
ATOM 919 N N . MET A 1 110 ? -11.015 -3.359 3.299 1.00 95.69 110 MET A N 1
ATOM 920 C CA . MET A 1 110 ? -10.086 -4.479 3.478 1.00 95.69 110 MET A CA 1
ATOM 921 C C . MET A 1 110 ? -10.793 -5.821 3.697 1.00 95.69 110 MET A C 1
ATOM 923 O O . MET A 1 110 ? -10.131 -6.849 3.828 1.00 95.69 110 MET A O 1
ATOM 927 N N . GLY A 1 111 ? -12.123 -5.828 3.760 1.00 94.69 111 GLY A N 1
ATOM 928 C CA . GLY A 1 111 ? -12.940 -7.021 3.934 1.00 94.69 111 GLY A CA 1
ATOM 929 C C . GLY A 1 111 ? -12.965 -7.920 2.705 1.00 94.69 111 GLY A C 1
ATOM 930 O O . GLY A 1 111 ? -12.742 -7.501 1.568 1.00 94.69 111 GLY A O 1
ATOM 931 N N . PHE A 1 112 ? -13.265 -9.194 2.935 1.00 94.25 112 PHE A N 1
ATOM 932 C CA . PHE A 1 112 ? -13.488 -10.138 1.846 1.00 94.25 112 PHE A CA 1
ATOM 933 C C . PHE A 1 112 ? -14.841 -9.868 1.176 1.00 94.25 112 PHE A C 1
ATOM 935 O O . PHE A 1 112 ? -15.827 -9.690 1.891 1.00 94.25 112 PHE A O 1
ATOM 942 N N . PRO A 1 113 ? -14.942 -9.949 -0.162 1.00 91.94 113 PRO A N 1
ATOM 943 C CA . PRO A 1 113 ? -16.215 -9.758 -0.851 1.00 91.94 113 PRO A CA 1
ATOM 944 C C . PRO A 1 113 ? -17.229 -10.836 -0.446 1.00 91.94 113 PRO A C 1
ATOM 946 O O . PRO A 1 113 ? -16.859 -11.955 -0.068 1.00 91.94 113 PRO A O 1
ATOM 949 N N . ASP A 1 114 ? -18.520 -10.530 -0.518 1.00 90.19 114 ASP A N 1
ATOM 950 C CA . ASP A 1 114 ? -19.578 -11.473 -0.135 1.00 90.19 114 ASP A CA 1
ATOM 951 C C . ASP A 1 114 ? -19.637 -12.691 -1.071 1.00 90.19 114 ASP A C 1
ATOM 953 O O . ASP A 1 114 ? -19.893 -13.815 -0.632 1.00 90.19 114 ASP A O 1
ATOM 957 N N . ASP A 1 115 ? -19.289 -12.503 -2.341 1.00 92.94 115 ASP A N 1
ATOM 958 C CA . ASP A 1 115 ? -19.358 -13.484 -3.422 1.00 92.94 115 ASP A CA 1
ATOM 959 C C . ASP A 1 115 ? -18.025 -14.213 -3.671 1.00 92.94 115 ASP A C 1
ATOM 961 O O . ASP A 1 115 ? -17.579 -14.382 -4.807 1.00 92.94 115 ASP A O 1
ATOM 965 N N . LEU A 1 116 ? -17.380 -14.703 -2.603 1.00 93.69 116 LEU A N 1
ATOM 966 C CA . LEU A 1 116 ? -16.149 -15.489 -2.746 1.00 93.69 116 LEU A CA 1
ATOM 967 C C . LEU A 1 116 ? -16.353 -16.686 -3.701 1.00 93.69 116 LEU A C 1
ATOM 969 O O . LEU A 1 116 ? -17.293 -17.467 -3.518 1.00 93.69 116 LEU A O 1
ATOM 973 N N . PRO A 1 117 ? -15.453 -16.896 -4.681 1.00 92.88 117 PRO A N 1
ATOM 974 C CA . PRO A 1 117 ? -15.611 -17.960 -5.661 1.00 92.88 117 PRO A CA 1
ATOM 975 C C . PRO A 1 117 ? -15.346 -19.341 -5.050 1.00 92.88 117 PRO A C 1
ATOM 977 O O . PRO A 1 117 ? -14.297 -19.588 -4.450 1.00 92.88 117 PRO A O 1
ATOM 980 N N . ASP A 1 118 ? -16.263 -20.283 -5.282 1.00 93.00 118 ASP A N 1
ATOM 981 C CA . ASP A 1 118 ? -16.069 -21.691 -4.927 1.00 93.00 118 ASP A CA 1
ATOM 982 C C . ASP A 1 118 ? -15.171 -22.389 -5.960 1.00 93.00 118 ASP A C 1
ATOM 984 O O . ASP A 1 118 ? -15.631 -22.928 -6.975 1.00 93.00 118 ASP A O 1
ATOM 988 N N . LEU A 1 119 ? -13.864 -22.407 -5.682 1.00 91.81 119 LEU A N 1
ATOM 989 C CA . LEU A 1 119 ? -12.863 -23.026 -6.555 1.00 91.81 119 LEU A CA 1
ATOM 990 C C . LEU A 1 119 ? -13.090 -24.533 -6.769 1.00 91.81 119 LEU A C 1
ATOM 992 O O . LEU A 1 119 ? -12.615 -25.075 -7.766 1.00 91.81 119 LEU A O 1
ATOM 996 N N . SER A 1 120 ? -13.841 -25.218 -5.894 1.00 90.44 120 SER A N 1
ATOM 997 C CA . SER A 1 120 ? -14.149 -26.648 -6.056 1.00 90.44 120 SER A CA 1
ATOM 998 C C . SER A 1 120 ? -15.087 -26.926 -7.236 1.00 90.44 120 SER A C 1
ATOM 1000 O O . SER A 1 120 ? -15.102 -28.039 -7.776 1.00 90.44 120 SER A O 1
ATOM 1002 N N . ARG A 1 121 ? -15.831 -25.907 -7.686 1.00 92.00 121 ARG A N 1
ATOM 1003 C CA . ARG A 1 121 ? -16.795 -25.989 -8.794 1.00 92.00 121 ARG A CA 1
ATOM 1004 C C . ARG A 1 121 ? -16.222 -25.507 -10.122 1.00 92.00 121 ARG A C 1
ATOM 1006 O O . ARG A 1 121 ? -16.749 -25.859 -11.173 1.00 92.00 121 ARG A O 1
ATOM 1013 N N . LEU A 1 122 ? -15.135 -24.737 -10.092 1.00 89.44 122 LEU A N 1
ATOM 1014 C CA . LEU A 1 122 ? -14.510 -24.202 -11.298 1.00 89.44 122 LEU A CA 1
ATOM 1015 C C . LEU A 1 122 ? -13.663 -25.269 -12.005 1.00 89.44 122 LEU A C 1
ATOM 1017 O O . LEU A 1 122 ? -12.999 -26.098 -11.377 1.00 89.44 122 LEU A O 1
ATOM 1021 N N . ARG A 1 123 ? -13.697 -25.265 -13.339 1.00 88.31 123 ARG A N 1
ATOM 1022 C CA . ARG A 1 123 ? -12.956 -26.203 -14.196 1.00 88.31 123 ARG A CA 1
ATOM 1023 C C . ARG A 1 123 ? -12.174 -25.410 -15.246 1.00 88.31 123 ARG A C 1
ATOM 1025 O O . ARG A 1 123 ? -12.667 -25.237 -16.358 1.00 88.31 123 ARG A O 1
ATOM 1032 N N . PRO A 1 124 ? -10.998 -24.861 -14.890 1.00 88.25 124 PRO A N 1
ATOM 1033 C CA . PRO A 1 124 ? -10.197 -24.097 -15.836 1.00 88.25 124 PRO A CA 1
ATOM 1034 C C . PRO A 1 124 ? -9.698 -24.995 -16.983 1.00 88.25 124 PRO A C 1
ATOM 1036 O O . PRO A 1 124 ? -9.462 -26.191 -16.766 1.00 88.25 124 PRO A O 1
ATOM 1039 N N . PRO A 1 125 ? -9.499 -24.439 -18.192 1.00 91.50 125 PRO A N 1
ATOM 1040 C CA . PRO A 1 125 ? -8.869 -25.158 -19.296 1.00 91.50 125 PRO A CA 1
ATOM 1041 C C . PRO A 1 125 ? 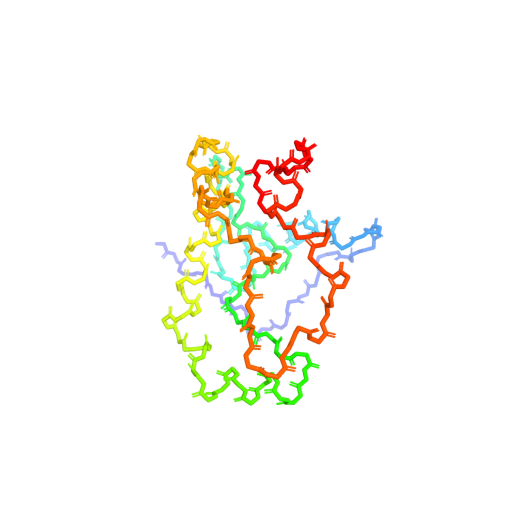-7.503 -25.715 -18.881 1.00 91.50 125 PRO A C 1
ATOM 1043 O O . PRO A 1 125 ? -6.704 -25.008 -18.272 1.00 91.50 125 PRO A O 1
ATOM 1046 N N . GLY A 1 126 ? -7.241 -26.986 -19.188 1.00 88.94 126 GLY A N 1
ATOM 1047 C CA . GLY A 1 126 ? -6.008 -27.668 -18.768 1.00 88.94 126 GLY A CA 1
ATOM 1048 C C . GLY A 1 126 ? -6.008 -28.179 -17.320 1.00 88.94 126 GLY A C 1
ATOM 1049 O O . GLY A 1 126 ? -5.032 -28.793 -16.901 1.00 88.94 126 GLY A O 1
ATOM 1050 N N . GLY A 1 127 ? -7.105 -27.997 -16.576 1.00 88.56 127 GLY A N 1
ATOM 1051 C CA . GLY A 1 127 ? -7.251 -28.484 -15.205 1.00 88.56 127 GLY A CA 1
ATOM 1052 C C . GLY A 1 127 ? -6.574 -27.594 -14.158 1.00 88.56 127 GLY A C 1
ATOM 1053 O O . GLY A 1 127 ? -5.785 -26.702 -14.460 1.00 88.56 127 GLY A O 1
ATOM 1054 N N . ASN A 1 128 ? -6.916 -27.812 -12.886 1.00 88.44 128 ASN A N 1
ATOM 1055 C CA . ASN A 1 128 ? -6.299 -27.076 -11.786 1.00 88.44 128 ASN A CA 1
ATOM 1056 C C . ASN A 1 128 ? -4.916 -27.667 -11.470 1.00 88.44 128 ASN A C 1
ATOM 1058 O O . ASN A 1 128 ? -4.815 -28.751 -10.904 1.00 88.44 128 ASN A O 1
ATOM 1062 N N . ILE A 1 129 ? -3.862 -26.915 -11.780 1.00 90.00 129 ILE A N 1
ATOM 1063 C CA . ILE A 1 129 ? -2.465 -27.274 -11.491 1.00 90.00 129 ILE A CA 1
ATOM 1064 C C . ILE A 1 129 ? -2.117 -27.279 -9.990 1.00 90.00 129 ILE A C 1
ATOM 1066 O O . ILE A 1 129 ? -1.050 -27.751 -9.606 1.00 90.00 129 ILE A O 1
ATOM 1070 N N . ARG A 1 130 ? -2.991 -26.740 -9.130 1.00 89.62 130 ARG A N 1
ATOM 1071 C CA . ARG A 1 130 ? -2.837 -26.685 -7.667 1.00 89.62 130 ARG A CA 1
ATOM 1072 C C . ARG A 1 130 ? -4.115 -27.182 -6.973 1.00 89.62 130 ARG A C 1
ATOM 1074 O O . ARG A 1 130 ? -4.813 -26.392 -6.332 1.00 89.62 130 ARG A O 1
ATOM 1081 N N . PRO A 1 131 ? -4.450 -28.480 -7.088 1.00 88.25 131 PRO A N 1
ATOM 1082 C CA . PRO A 1 131 ? -5.712 -29.024 -6.579 1.00 88.25 131 PRO A CA 1
ATOM 1083 C C . PRO A 1 131 ? -5.832 -28.920 -5.053 1.00 88.25 131 PRO A C 1
ATOM 1085 O O . PRO A 1 131 ? -6.904 -28.603 -4.545 1.00 88.25 131 PRO A O 1
ATOM 1088 N N . THR A 1 132 ? -4.723 -29.073 -4.326 1.00 91.38 132 THR A N 1
ATOM 1089 C CA . THR A 1 132 ? -4.669 -28.916 -2.861 1.00 91.38 132 THR A CA 1
ATOM 1090 C C . THR A 1 132 ? -4.974 -27.487 -2.395 1.00 91.38 132 THR A C 1
ATOM 1092 O O . THR A 1 132 ? -5.368 -27.277 -1.253 1.00 91.38 132 THR A O 1
ATOM 1095 N N . GLY A 1 133 ? -4.852 -26.486 -3.277 1.00 90.19 133 GLY A N 1
ATOM 1096 C CA . GLY A 1 133 ? -5.181 -25.091 -2.970 1.00 90.19 133 GLY A CA 1
ATOM 1097 C C . GLY A 1 133 ? -6.680 -24.822 -2.795 1.00 90.19 133 GLY A C 1
ATOM 1098 O O . GLY A 1 133 ? -7.053 -23.771 -2.280 1.00 90.19 133 GLY A O 1
ATOM 1099 N N . VAL A 1 134 ? -7.551 -25.752 -3.202 1.00 92.62 134 VAL A N 1
ATOM 1100 C CA . VAL A 1 134 ? -9.006 -25.610 -3.030 1.00 92.62 134 VAL A CA 1
ATOM 1101 C C . VAL A 1 134 ? -9.382 -25.640 -1.546 1.00 92.62 134 VAL A C 1
ATOM 1103 O O . VAL A 1 134 ? -10.173 -24.808 -1.101 1.00 92.62 134 VAL A O 1
ATOM 1106 N N . GLU A 1 135 ? -8.774 -26.542 -0.774 1.00 92.06 135 GLU A N 1
ATOM 1107 C CA . GLU A 1 135 ? -9.052 -26.727 0.657 1.00 92.06 135 GLU A CA 1
ATOM 1108 C C . GLU A 1 135 ? -8.570 -25.542 1.504 1.00 92.06 135 GLU A C 1
ATOM 1110 O O . GLU A 1 135 ? -9.191 -25.204 2.504 1.00 92.06 135 GLU A O 1
ATOM 1115 N N . SER A 1 136 ? -7.508 -24.853 1.076 1.00 91.25 136 SER A N 1
ATOM 1116 C CA . SER A 1 136 ? -6.960 -23.687 1.782 1.00 91.25 136 SER A CA 1
ATOM 1117 C C . SER A 1 136 ? -7.491 -22.337 1.283 1.00 91.25 136 SER A C 1
ATOM 1119 O O . SER A 1 136 ? -7.087 -21.294 1.811 1.00 91.25 136 SER A O 1
ATOM 1121 N N . SER A 1 137 ? -8.399 -22.347 0.298 1.00 93.75 137 SER A N 1
ATOM 1122 C CA . SER A 1 137 ? -8.996 -21.147 -0.299 1.00 93.75 137 SER A CA 1
ATOM 1123 C C . SER A 1 137 ? -9.817 -20.328 0.704 1.00 93.75 137 SER A C 1
ATOM 1125 O O . SER A 1 137 ? -10.372 -20.859 1.667 1.00 93.75 137 SER A O 1
ATOM 1127 N N . TYR A 1 138 ? -9.961 -19.020 0.464 1.00 94.81 138 TYR A N 1
ATOM 1128 C CA . TYR A 1 138 ? -10.776 -18.156 1.328 1.00 94.81 138 TYR A CA 1
ATOM 1129 C C . TYR A 1 138 ? -12.250 -18.583 1.385 1.00 94.81 138 TYR A C 1
ATOM 1131 O O . TYR A 1 138 ? -12.872 -18.469 2.438 1.00 94.81 138 TYR A O 1
ATOM 1139 N N . PHE A 1 139 ? -12.792 -19.145 0.297 1.00 95.12 139 PHE A N 1
ATOM 1140 C CA . PHE A 1 139 ? -14.136 -19.728 0.294 1.00 95.12 139 PHE A CA 1
ATOM 1141 C C . PHE A 1 139 ? -14.251 -20.901 1.281 1.00 95.12 139 PHE A C 1
ATOM 1143 O O . PHE A 1 139 ? -15.176 -20.936 2.095 1.00 95.12 139 PHE A O 1
ATOM 1150 N N . ALA A 1 140 ? -13.288 -21.831 1.263 1.00 94.31 140 ALA A N 1
ATOM 1151 C CA . ALA A 1 140 ? -13.251 -22.955 2.200 1.00 94.31 140 ALA A CA 1
ATOM 1152 C C . ALA A 1 140 ? -13.111 -22.476 3.657 1.00 94.31 140 ALA A C 1
ATOM 1154 O O . ALA A 1 140 ? -13.894 -22.883 4.517 1.00 94.31 140 ALA A O 1
ATOM 1155 N N . ARG A 1 141 ? -12.217 -21.511 3.915 1.00 94.88 141 ARG A N 1
ATOM 1156 C CA . ARG A 1 141 ? -12.053 -20.892 5.244 1.00 94.88 141 ARG A CA 1
ATOM 1157 C C . ARG A 1 141 ? -13.326 -20.200 5.737 1.00 94.88 141 ARG A C 1
ATOM 1159 O O . ARG A 1 141 ? -13.645 -20.294 6.921 1.00 94.88 141 ARG A O 1
ATOM 1166 N N . ARG A 1 142 ? -14.082 -19.533 4.852 1.00 94.75 142 ARG A N 1
ATOM 1167 C CA . ARG A 1 142 ? -15.376 -18.911 5.195 1.00 94.75 142 ARG A CA 1
ATOM 1168 C C . ARG A 1 142 ? -16.392 -19.959 5.626 1.00 94.75 142 ARG A C 1
ATOM 1170 O O . ARG A 1 142 ? -17.026 -19.801 6.666 1.00 94.75 142 ARG A O 1
ATOM 1177 N N . ARG A 1 143 ? -16.514 -21.043 4.856 1.00 93.88 143 ARG A N 1
ATOM 1178 C CA . ARG A 1 143 ? -17.402 -22.174 5.170 1.00 93.88 143 ARG A CA 1
ATOM 1179 C C . ARG A 1 143 ? -17.086 -22.777 6.543 1.00 93.88 143 ARG A C 1
ATOM 1181 O O . ARG A 1 143 ? -17.997 -23.169 7.264 1.00 93.88 143 ARG A O 1
ATOM 1188 N N . GLU A 1 144 ? -15.810 -22.808 6.909 1.00 94.94 144 GLU A N 1
ATOM 1189 C CA . GLU A 1 144 ? -15.315 -23.344 8.182 1.00 94.94 144 GLU A CA 1
ATOM 1190 C C . GLU A 1 144 ? -15.301 -22.318 9.327 1.00 94.94 144 GLU A C 1
ATOM 1192 O O . GLU A 1 144 ? -14.876 -22.649 10.430 1.00 94.94 144 GLU A O 1
ATOM 1197 N N . LYS A 1 145 ? -15.801 -21.092 9.099 1.00 93.75 145 LYS A N 1
ATOM 1198 C CA . LYS A 1 145 ? -15.810 -19.978 10.069 1.00 93.75 145 LYS A CA 1
ATOM 1199 C C . LYS A 1 145 ? -14.414 -19.601 10.592 1.00 93.75 145 LYS A C 1
ATOM 1201 O O . LYS A 1 145 ? -14.274 -19.142 11.720 1.00 93.75 145 LYS A O 1
ATOM 1206 N N . GLN A 1 146 ? -13.391 -19.782 9.760 1.00 95.06 146 GLN A N 1
ATOM 1207 C CA . GLN A 1 146 ? -11.990 -19.445 10.050 1.00 95.06 146 GLN A CA 1
ATOM 1208 C C . GLN A 1 146 ? -11.485 -18.256 9.219 1.00 95.06 146 GLN A C 1
ATOM 1210 O O . GLN A 1 146 ? -10.296 -17.939 9.239 1.00 95.06 146 GLN A O 1
ATOM 1215 N N . LEU A 1 147 ? -12.360 -17.624 8.432 1.00 93.81 147 LEU A N 1
ATOM 1216 C CA . LEU A 1 147 ? -11.992 -16.459 7.638 1.00 93.81 147 LEU A CA 1
ATOM 1217 C C . LEU A 1 147 ? -11.861 -15.224 8.551 1.00 93.81 147 LEU A C 1
ATOM 1219 O O . LEU A 1 147 ? -12.814 -14.931 9.275 1.00 93.81 147 LEU A O 1
ATOM 1223 N N . PRO A 1 148 ? -10.731 -14.494 8.513 1.00 92.88 148 PRO A N 1
ATOM 1224 C CA . PRO A 1 148 ? -10.610 -13.196 9.175 1.00 92.88 148 PRO A CA 1
ATOM 1225 C C . PRO A 1 148 ? -11.617 -12.174 8.624 1.00 92.88 148 PRO A C 1
ATOM 1227 O O . PRO A 1 148 ? -12.123 -12.336 7.513 1.00 92.88 148 PRO A O 1
ATOM 1230 N N . SER A 1 149 ? -11.889 -11.101 9.371 1.00 89.38 149 SER A N 1
ATOM 1231 C CA . SER A 1 149 ? -12.777 -10.023 8.908 1.00 89.38 149 SER A CA 1
ATOM 1232 C C . SER A 1 149 ? -12.187 -9.235 7.733 1.00 89.38 149 SER A C 1
ATOM 1234 O O . SER A 1 149 ? -12.928 -8.847 6.834 1.00 89.38 149 SER A O 1
ATOM 1236 N N . THR A 1 150 ? -10.863 -9.062 7.694 1.00 93.25 150 THR A N 1
ATOM 1237 C CA . THR A 1 150 ? -10.126 -8.345 6.640 1.00 93.25 150 THR A CA 1
ATOM 1238 C C . THR A 1 150 ? -8.917 -9.146 6.137 1.00 93.25 150 THR A C 1
ATOM 1240 O O . THR A 1 150 ? -8.419 -10.009 6.864 1.00 93.25 150 THR A O 1
ATOM 1243 N N . TYR A 1 151 ? -8.454 -8.879 4.909 1.00 85.94 151 TYR A N 1
ATOM 1244 C CA . TYR A 1 151 ? -7.223 -9.451 4.331 1.00 85.94 151 TYR A CA 1
ATOM 1245 C C . TYR A 1 151 ? -5.954 -8.880 4.978 1.00 85.94 151 TYR A C 1
ATOM 1247 O O . TYR A 1 151 ? -5.953 -7.675 5.323 1.00 85.94 151 TYR A O 1
#

Solvent-accessible surface area (backbone atoms only — not comparable to full-atom values): 9736 Å² total; per-residue (Å²): 133,83,77,88,76,79,69,93,63,82,84,79,76,88,68,77,84,78,87,52,89,49,80,78,59,44,45,66,55,50,34,61,74,44,73,40,27,41,88,86,79,66,51,60,76,51,93,91,66,90,75,90,83,83,64,89,67,80,88,74,41,70,80,84,47,94,41,74,68,45,40,50,48,38,60,75,68,49,55,61,35,73,68,49,12,53,50,45,48,52,51,55,50,51,47,54,49,20,60,77,77,32,60,68,59,23,42,69,73,38,31,73,69,92,81,58,68,61,61,86,76,59,79,55,87,94,52,71,92,58,66,75,52,43,72,75,27,69,43,43,29,48,78,69,73,67,52,69,72,48,118

Mean predicted aligned error: 10.32 Å

pLDDT: mean 85.62, std 11.16, range [42.78, 97.88]

Foldseek 3Di:
DDPDDDDPDDQDFPDDCPPQPDDQSCQVSCCVRVVQADPPPRDHDDPPPPDDPRDPDDQQQDDDDPDPVRVVVCVVVVCVPNVNSVVSVVLVVVLVCCVVPNVPVNLVSFFDDPCFDQPVPDADVVGDPCPVVNCVGLVNCVVVVNHDSGD

Radius of gyration: 22.32 Å; Cα contacts (8 Å, |Δi|>4): 98; chains: 1; bounding box: 47×62×41 Å

Secondary structure (DSSP, 8-state):
-PPPPPPSSPPPPSS--TT--SSGGGHHHHHHHTTTB-TTT-PBP-TT--SSS--SS--------SSHHHHHHHHHTTTT-HHHHHHHHHHHHHHHHHHHH-HHHHHHHHBPPTT---TTT---TT--S-GGGGTTSHHHHHHTT---SB-